Protein AF-A0A0S8C958-F1 (afdb_monomer)

Foldseek 3Di:
DVVLVVLVCVQCVVVVVLLVQLLVQQQCLQPDLVCLPPDLVVSLVSSVVSCVVVVRPFDHSVQWDWDDDPSTIKIWGWGWDWGARDDPDIDIDIHIRIHDPD

pLDDT: mean 85.58, std 5.92, range [51.31, 92.19]

Sequence (102 aa):
MVIIALLLGFKLFPAYYEYYSIKRTFNVIAKDETLRGLTKRDVESSFVRRATMENIQALGPYDLAINKVGDQWVIEAQYSVQVPLFGNLSACMDFAPRSDNN

Nearest PDB structures (foldseek):
  4m5t-assembly3_E  TM=4.362E-01  e=4.104E-01  Homo sapiens
  3l1f-assembly1_A-2  TM=4.654E-01  e=5.219E-01  Bos taurus
  3l1e-assembly1_A-2  TM=4.847E-01  e=6.636E-01  Bos taurus
  3k80-assembly1_C  TM=4.611E-01  e=5.116E+00  Trypanosoma brucei
  1lws-assembly1_A  TM=3.414E-01  e=4.537E+00  Saccharomyces cerevisiae

Mean predicted aligned error: 5.53 Å

Radius of gyration: 15.98 Å; Cα contacts (8 Å, |Δi|>4): 126; chains: 1; bounding box: 37×25×46 Å

Solvent-accessible surface area (backbone atoms only — not comparable to full-atom values): 6026 Å² total; per-residue (Å²): 110,69,68,60,53,48,55,51,49,64,67,48,44,61,62,57,51,48,50,52,52,50,29,52,50,31,36,52,57,33,67,36,71,87,52,54,85,56,52,72,67,54,55,40,50,53,47,52,58,50,31,63,76,70,67,53,77,87,64,60,72,84,51,52,51,75,47,75,59,90,73,34,50,38,37,33,37,70,47,73,50,76,45,79,72,59,93,95,42,64,49,76,46,81,45,69,47,53,32,74,96,125

Structure (mmCIF, N/CA/C/O backbone):
data_AF-A0A0S8C958-F1
#
_entry.id   AF-A0A0S8C958-F1
#
loop_
_atom_site.group_PDB
_atom_site.id
_atom_site.type_symbol
_atom_site.label_atom_id
_atom_site.label_alt_id
_atom_site.label_comp_id
_atom_site.label_asym_id
_atom_site.label_entity_id
_atom_site.label_seq_id
_atom_site.pdbx_PDB_ins_code
_atom_site.Cartn_x
_atom_site.Cartn_y
_atom_site.Cartn_z
_atom_site.occupancy
_atom_site.B_iso_or_equiv
_atom_site.auth_seq_id
_atom_site.auth_comp_id
_atom_site.auth_asym_id
_atom_site.auth_atom_id
_atom_site.pdbx_PDB_model_num
ATOM 1 N N . MET A 1 1 ? 16.329 -16.169 -25.014 1.00 70.44 1 MET A N 1
ATOM 2 C CA . MET A 1 1 ? 15.024 -16.237 -24.316 1.00 70.44 1 MET A CA 1
ATOM 3 C C . MET A 1 1 ? 15.151 -16.106 -22.799 1.00 70.44 1 MET A C 1
ATOM 5 O O . MET A 1 1 ? 14.510 -15.226 -22.248 1.00 70.44 1 MET A O 1
ATOM 9 N N . VAL A 1 2 ? 16.016 -16.878 -22.125 1.00 85.12 2 VAL A N 1
ATOM 10 C CA . VAL A 1 2 ? 16.154 -16.846 -20.647 1.00 85.12 2 VAL A CA 1
ATOM 11 C C . VAL A 1 2 ? 16.545 -15.466 -20.087 1.00 85.12 2 VAL A C 1
ATOM 13 O O . VAL A 1 2 ? 15.945 -15.012 -19.123 1.00 85.12 2 VAL A O 1
ATOM 16 N N . ILE A 1 3 ? 17.484 -14.750 -20.719 1.00 83.31 3 ILE A N 1
ATOM 17 C CA . ILE A 1 3 ? 17.938 -13.424 -20.246 1.00 83.31 3 ILE A CA 1
ATOM 18 C C . ILE A 1 3 ? 16.804 -12.386 -20.277 1.00 83.31 3 ILE A C 1
ATOM 20 O O . ILE A 1 3 ? 16.643 -11.622 -19.333 1.00 83.31 3 ILE A O 1
ATOM 24 N N . ILE A 1 4 ? 15.981 -12.388 -21.330 1.00 82.44 4 ILE A N 1
ATOM 25 C CA . ILE A 1 4 ? 14.836 -11.472 -21.451 1.00 82.44 4 ILE A CA 1
ATOM 26 C C . ILE A 1 4 ? 13.798 -11.784 -20.367 1.00 82.44 4 ILE A C 1
ATOM 28 O O . ILE A 1 4 ? 13.310 -10.867 -19.714 1.00 82.44 4 ILE A O 1
ATOM 32 N N . ALA A 1 5 ? 13.513 -13.067 -20.124 1.00 81.75 5 ALA A N 1
ATOM 33 C CA . ALA A 1 5 ? 12.604 -13.481 -19.056 1.00 81.75 5 ALA A CA 1
ATOM 34 C C . ALA A 1 5 ? 13.109 -13.054 -17.665 1.00 81.75 5 ALA A C 1
ATOM 36 O O . ALA A 1 5 ? 12.326 -12.552 -16.863 1.00 81.75 5 ALA A O 1
ATOM 37 N N . LEU A 1 6 ? 14.416 -13.177 -17.399 1.00 85.69 6 LEU A N 1
ATOM 38 C CA . LEU A 1 6 ? 15.026 -12.719 -16.147 1.00 85.69 6 LEU A CA 1
ATOM 39 C C . LEU A 1 6 ? 14.928 -11.198 -15.981 1.00 85.69 6 LEU A C 1
ATOM 41 O O . LEU A 1 6 ? 14.532 -10.729 -14.920 1.00 85.69 6 LEU A O 1
ATOM 45 N N . LEU A 1 7 ? 15.234 -10.421 -17.025 1.00 83.56 7 LEU A N 1
ATOM 46 C CA . LEU A 1 7 ? 15.146 -8.956 -16.985 1.00 83.56 7 LEU A CA 1
ATOM 47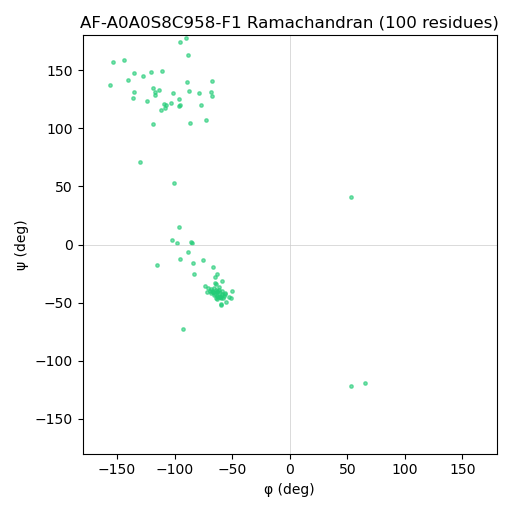 C C . LEU A 1 7 ? 13.712 -8.462 -16.753 1.00 83.56 7 LEU A C 1
ATOM 49 O O . LEU A 1 7 ? 13.503 -7.525 -15.982 1.00 83.56 7 LEU A O 1
ATOM 53 N N . LEU A 1 8 ? 12.726 -9.104 -17.384 1.00 84.50 8 LEU A N 1
ATOM 54 C CA . LEU A 1 8 ? 11.310 -8.836 -17.127 1.00 84.50 8 LEU A CA 1
ATOM 55 C C . LEU A 1 8 ? 10.941 -9.190 -15.683 1.00 84.50 8 LEU A C 1
ATOM 57 O O . LEU A 1 8 ? 10.350 -8.366 -14.992 1.00 84.50 8 LEU A O 1
ATOM 61 N N . GLY A 1 9 ? 11.348 -10.368 -15.203 1.00 84.94 9 GLY A N 1
ATOM 62 C CA . GLY A 1 9 ? 11.124 -10.796 -13.823 1.00 84.94 9 GLY A CA 1
ATOM 63 C C . GLY A 1 9 ? 11.670 -9.793 -12.805 1.00 84.94 9 GLY A C 1
ATOM 64 O O . GLY A 1 9 ? 10.931 -9.352 -11.931 1.00 84.94 9 GLY A O 1
ATOM 65 N N . PHE A 1 10 ? 12.920 -9.351 -12.962 1.00 87.69 10 PHE A N 1
ATOM 66 C CA . PHE A 1 10 ? 13.531 -8.358 -12.073 1.00 87.69 10 PHE A CA 1
ATOM 67 C C . PHE A 1 10 ? 12.856 -6.984 -12.131 1.00 87.69 10 PHE A C 1
ATOM 69 O O . PHE A 1 10 ? 12.802 -6.306 -11.110 1.00 87.69 10 PHE A O 1
ATOM 76 N N . LYS A 1 11 ? 12.325 -6.564 -13.287 1.00 85.50 11 LYS A N 1
ATOM 77 C CA . LYS A 1 11 ? 11.589 -5.294 -13.401 1.00 85.50 11 LYS A CA 1
ATOM 78 C C . LYS A 1 11 ? 10.202 -5.339 -12.771 1.00 85.50 11 LYS A C 1
ATOM 80 O O . LYS A 1 11 ? 9.758 -4.333 -12.231 1.00 85.50 11 LYS A O 1
ATOM 85 N N . LEU A 1 12 ? 9.513 -6.472 -12.862 1.00 86.25 12 LEU A N 1
ATOM 86 C CA . LEU A 1 12 ? 8.169 -6.630 -12.302 1.00 86.25 12 LEU A CA 1
ATOM 87 C C . LEU A 1 12 ? 8.211 -6.975 -10.807 1.00 86.25 12 LEU A C 1
ATOM 89 O O . LEU A 1 12 ? 7.275 -6.654 -10.080 1.00 86.25 12 LEU A O 1
ATOM 93 N N . PHE A 1 13 ? 9.302 -7.588 -10.335 1.00 88.12 13 PHE A N 1
ATOM 94 C CA . PHE A 1 13 ? 9.472 -8.020 -8.948 1.00 88.12 13 PHE A CA 1
ATOM 95 C C . PHE A 1 13 ? 9.181 -6.929 -7.899 1.00 88.12 13 PHE A C 1
ATOM 97 O O . PHE A 1 13 ? 8.426 -7.228 -6.975 1.00 88.12 13 PHE A O 1
ATOM 104 N N . PRO A 1 14 ? 9.677 -5.678 -8.024 1.00 86.62 14 PRO A N 1
ATOM 105 C CA . PRO A 1 14 ? 9.373 -4.618 -7.063 1.00 86.62 14 PRO A CA 1
ATOM 106 C C . PRO A 1 14 ? 7.871 -4.368 -6.895 1.00 86.62 14 PRO A C 1
ATOM 108 O O . PRO A 1 14 ? 7.403 -4.252 -5.768 1.00 86.62 14 PRO A O 1
ATOM 111 N N . ALA A 1 15 ? 7.103 -4.372 -7.990 1.00 86.75 15 ALA A N 1
ATOM 112 C CA . ALA A 1 15 ? 5.659 -4.138 -7.945 1.00 86.75 15 ALA A CA 1
ATOM 113 C C . ALA A 1 15 ? 4.908 -5.275 -7.229 1.00 86.75 15 ALA A C 1
ATOM 115 O O . ALA A 1 15 ? 4.009 -5.029 -6.427 1.00 86.75 15 ALA A O 1
ATOM 116 N N . TYR A 1 16 ? 5.310 -6.529 -7.465 1.00 87.50 16 TYR A N 1
ATOM 117 C CA . TYR A 1 16 ? 4.752 -7.680 -6.747 1.00 87.50 16 TYR A CA 1
ATOM 118 C C . TYR A 1 16 ? 5.142 -7.696 -5.266 1.00 87.50 16 TYR A C 1
ATOM 120 O O . TYR A 1 16 ? 4.331 -8.063 -4.414 1.00 87.50 16 TYR A O 1
ATOM 128 N N . TYR A 1 17 ? 6.377 -7.303 -4.951 1.00 89.69 17 TYR A N 1
ATOM 129 C CA . TYR A 1 17 ? 6.843 -7.193 -3.573 1.00 89.69 17 TYR A CA 1
ATOM 130 C C . TYR A 1 17 ? 6.048 -6.131 -2.802 1.00 89.69 17 TYR A C 1
ATOM 132 O O . TYR A 1 17 ? 5.582 -6.387 -1.691 1.00 89.69 17 TYR A O 1
ATOM 140 N N . GLU A 1 18 ? 5.824 -4.971 -3.419 1.00 87.81 18 GLU A N 1
ATOM 141 C CA . GLU A 1 18 ? 5.023 -3.893 -2.845 1.00 87.81 18 GLU A CA 1
ATOM 142 C C . GLU A 1 18 ? 3.570 -4.329 -2.601 1.00 87.81 18 GLU A C 1
ATOM 144 O O . GLU A 1 18 ? 3.061 -4.141 -1.497 1.00 87.81 18 GLU A O 1
ATOM 149 N N . TYR A 1 19 ? 2.932 -5.019 -3.559 1.00 89.69 19 TYR A N 1
ATOM 150 C CA . TYR A 1 19 ? 1.599 -5.615 -3.369 1.00 89.69 19 TYR A CA 1
ATOM 151 C C . TYR A 1 19 ? 1.532 -6.512 -2.124 1.00 89.69 19 TYR A C 1
ATOM 153 O O . TYR A 1 19 ? 0.587 -6.430 -1.332 1.00 89.69 19 TYR A O 1
ATOM 161 N N . TYR A 1 20 ? 2.542 -7.363 -1.924 1.00 88.88 20 TYR A N 1
ATOM 162 C CA . TYR A 1 20 ? 2.587 -8.256 -0.770 1.00 88.88 20 TYR A CA 1
ATOM 163 C C . TYR A 1 20 ? 2.754 -7.487 0.547 1.00 88.88 20 TYR A C 1
ATOM 165 O O . TYR A 1 20 ? 2.081 -7.803 1.534 1.00 88.88 20 TYR A O 1
ATOM 173 N N . SER A 1 21 ? 3.599 -6.452 0.563 1.00 89.19 21 SER A N 1
ATOM 174 C CA . SER A 1 21 ? 3.758 -5.583 1.734 1.00 89.19 21 SER A CA 1
ATOM 175 C C . SER A 1 21 ? 2.464 -4.824 2.067 1.00 89.19 21 SER A C 1
ATOM 177 O O . SER A 1 21 ? 2.046 -4.793 3.230 1.00 89.19 21 SER A O 1
ATOM 179 N N . ILE A 1 22 ? 1.747 -4.316 1.056 1.00 89.75 22 ILE A N 1
ATOM 180 C CA . ILE A 1 22 ? 0.429 -3.687 1.234 1.00 89.75 22 ILE A CA 1
ATOM 181 C C . ILE A 1 22 ? -0.560 -4.682 1.841 1.00 89.75 22 ILE A C 1
ATOM 183 O O . ILE A 1 22 ? -1.174 -4.389 2.870 1.00 89.75 22 ILE A O 1
ATOM 187 N N . LYS A 1 23 ? -0.689 -5.881 1.255 1.00 91.12 23 LYS A N 1
ATOM 188 C CA . LYS A 1 23 ? -1.616 -6.905 1.758 1.00 91.12 23 LYS A CA 1
ATOM 189 C C . LYS A 1 23 ? -1.296 -7.281 3.208 1.00 91.12 23 LYS A C 1
ATOM 191 O O . LYS A 1 23 ? -2.198 -7.378 4.042 1.00 91.12 23 LYS A O 1
ATOM 196 N N . ARG A 1 24 ? -0.013 -7.449 3.537 1.00 90.12 24 ARG A N 1
ATOM 197 C CA . ARG A 1 24 ? 0.433 -7.707 4.911 1.00 90.12 24 ARG A CA 1
ATOM 198 C C . ARG A 1 24 ? 0.036 -6.565 5.843 1.00 90.12 24 ARG A C 1
ATOM 200 O O . ARG A 1 24 ? -0.502 -6.824 6.914 1.00 90.12 24 ARG A O 1
ATOM 207 N N . THR A 1 25 ? 0.263 -5.323 5.433 1.00 88.81 25 THR A N 1
ATOM 208 C CA . THR A 1 25 ? -0.087 -4.133 6.215 1.00 88.81 25 THR A CA 1
ATOM 209 C C . THR A 1 25 ? -1.590 -4.069 6.483 1.00 88.81 25 THR A C 1
ATOM 211 O O . THR A 1 25 ? -1.987 -3.886 7.633 1.00 88.81 25 THR A O 1
ATOM 214 N N . PHE A 1 26 ? -2.427 -4.311 5.470 1.00 91.00 26 PHE A N 1
ATOM 215 C CA . PHE A 1 26 ? -3.883 -4.382 5.620 1.00 91.00 26 PHE A CA 1
ATOM 216 C C . PHE A 1 26 ? -4.302 -5.447 6.632 1.00 91.00 26 PHE A C 1
ATOM 218 O O . PHE A 1 26 ? -5.101 -5.162 7.519 1.00 91.00 26 PHE A O 1
ATOM 225 N N . ASN A 1 27 ? -3.716 -6.643 6.556 1.00 90.81 27 ASN A N 1
ATOM 226 C CA . ASN A 1 27 ? -3.990 -7.721 7.505 1.00 90.81 27 ASN A CA 1
ATOM 227 C C . ASN A 1 27 ? -3.609 -7.345 8.943 1.00 90.81 27 ASN A C 1
ATOM 229 O O . ASN A 1 27 ? -4.342 -7.673 9.873 1.00 90.81 27 ASN A O 1
ATOM 233 N N . VAL A 1 28 ? -2.487 -6.647 9.149 1.00 89.50 28 VAL A N 1
ATOM 234 C CA . VAL A 1 28 ? -2.103 -6.214 10.500 1.00 89.50 28 VAL A CA 1
ATOM 235 C C . VAL A 1 28 ? -3.066 -5.154 11.029 1.00 89.50 28 VAL A C 1
ATOM 237 O O . VAL A 1 28 ? -3.451 -5.237 12.187 1.00 89.50 28 VAL A O 1
ATOM 240 N N . ILE A 1 29 ? -3.482 -4.190 10.203 1.00 87.75 29 ILE A N 1
ATOM 241 C CA . ILE A 1 29 ? -4.434 -3.147 10.615 1.00 87.75 29 ILE A CA 1
ATOM 242 C C . ILE A 1 29 ? -5.819 -3.749 10.901 1.00 87.75 29 ILE A C 1
ATOM 244 O O . ILE A 1 29 ? -6.444 -3.388 11.892 1.00 87.75 29 ILE A O 1
ATOM 248 N N . ALA A 1 30 ? -6.279 -4.702 10.087 1.00 87.75 30 ALA A N 1
ATOM 249 C CA . ALA A 1 30 ? -7.549 -5.400 10.292 1.00 87.75 30 ALA A CA 1
ATOM 250 C C . ALA A 1 30 ? -7.594 -6.176 11.622 1.00 87.75 30 ALA A C 1
ATOM 252 O O . ALA A 1 30 ? -8.628 -6.218 12.288 1.00 87.75 30 ALA A O 1
ATOM 253 N N . LYS A 1 31 ? -6.456 -6.759 12.026 1.00 87.88 31 LYS A N 1
ATOM 254 C CA . LYS A 1 31 ? -6.307 -7.527 13.274 1.00 87.88 31 LYS A CA 1
ATOM 255 C C . LYS A 1 31 ? -5.928 -6.671 14.487 1.00 87.88 31 LYS A C 1
ATOM 257 O O . LYS A 1 31 ? -5.892 -7.195 15.598 1.00 87.88 31 LYS A O 1
ATOM 262 N N . ASP A 1 32 ? -5.652 -5.384 14.297 1.00 85.69 32 ASP A N 1
ATOM 263 C CA . ASP A 1 32 ? -5.236 -4.478 15.365 1.00 85.69 32 ASP A CA 1
ATOM 264 C C . ASP A 1 32 ? -6.420 -4.141 16.284 1.00 85.69 32 ASP A C 1
ATOM 266 O O . ASP A 1 32 ? -7.335 -3.395 15.926 1.00 85.69 32 ASP A O 1
ATOM 270 N N . GLU A 1 33 ? -6.407 -4.703 17.494 1.00 83.75 33 GLU A N 1
ATOM 271 C CA . GLU A 1 33 ? -7.489 -4.526 18.468 1.00 83.75 33 GLU A CA 1
ATOM 272 C C . GLU A 1 33 ? -7.621 -3.072 18.931 1.00 83.75 33 GLU A C 1
ATOM 274 O O . GLU A 1 33 ? -8.723 -2.617 19.240 1.00 83.75 33 GLU A O 1
ATOM 279 N N . THR A 1 34 ? -6.517 -2.316 18.907 1.00 84.88 34 THR A N 1
ATOM 280 C CA . THR A 1 34 ? -6.496 -0.906 19.318 1.00 84.88 34 THR A CA 1
ATOM 281 C C . THR A 1 34 ? -7.305 -0.013 18.379 1.00 84.88 34 THR A C 1
ATOM 283 O O . THR A 1 34 ? -7.731 1.071 18.773 1.00 84.88 34 THR A O 1
ATOM 286 N N . LEU A 1 35 ? -7.567 -0.483 17.154 1.00 82.19 35 LEU A N 1
ATOM 287 C CA . LEU A 1 35 ? -8.291 0.259 16.128 1.00 82.19 35 LEU A CA 1
ATOM 288 C C . LEU A 1 35 ? -9.789 -0.076 16.085 1.00 82.19 35 LEU A C 1
ATOM 290 O O . LEU A 1 35 ? -10.542 0.663 15.451 1.00 82.19 35 LEU A O 1
ATOM 294 N N . ARG A 1 36 ? -10.267 -1.142 16.749 1.00 80.94 36 ARG A N 1
ATOM 295 C CA . ARG A 1 36 ? -11.665 -1.626 16.631 1.00 80.94 36 ARG A CA 1
ATOM 296 C C . ARG A 1 36 ? -12.718 -0.578 17.020 1.00 80.94 36 ARG A C 1
ATOM 298 O O . ARG A 1 36 ? -13.796 -0.530 16.426 1.00 80.94 36 ARG A O 1
ATOM 305 N N . GLY A 1 37 ? -12.390 0.308 17.959 1.00 76.56 37 GLY A N 1
ATOM 306 C CA . GLY A 1 37 ? -13.256 1.401 18.420 1.00 76.56 37 GLY A CA 1
ATOM 307 C C . GLY A 1 37 ? -12.979 2.771 17.795 1.00 76.56 37 GLY A C 1
ATOM 308 O O . GLY A 1 37 ? -13.628 3.742 18.176 1.00 76.56 37 GLY A O 1
ATOM 309 N N . LEU A 1 38 ? -12.010 2.873 16.883 1.00 84.00 38 LEU A N 1
ATOM 310 C CA . LEU A 1 38 ? -11.581 4.152 16.322 1.00 84.00 38 LEU A CA 1
ATOM 311 C C . LEU A 1 38 ? -12.367 4.533 15.064 1.00 84.00 38 LEU A C 1
ATOM 313 O O . LEU A 1 38 ? -13.259 3.815 14.615 1.00 84.00 38 LEU A O 1
ATOM 317 N N . THR A 1 39 ? -12.075 5.702 14.504 1.00 86.31 39 THR A N 1
ATOM 318 C CA . THR A 1 39 ? -12.723 6.185 13.283 1.00 86.31 39 THR A CA 1
ATOM 319 C C . THR A 1 39 ? -11.990 5.703 12.033 1.00 86.31 39 THR A C 1
ATOM 321 O O . THR A 1 39 ? -10.813 5.341 12.075 1.00 86.31 39 THR A O 1
ATOM 324 N N . LYS A 1 40 ? -12.655 5.780 10.871 1.00 86.12 40 LYS A N 1
ATOM 325 C CA . LYS A 1 40 ? -12.024 5.524 9.563 1.00 86.12 40 LYS A CA 1
ATOM 326 C C . LYS A 1 40 ? -10.719 6.316 9.391 1.00 86.12 40 LYS A C 1
ATOM 328 O O . LYS A 1 40 ? -9.732 5.781 8.903 1.00 86.12 40 LYS A O 1
ATOM 333 N N . ARG A 1 41 ? -10.698 7.574 9.845 1.00 87.12 41 ARG A N 1
ATOM 334 C CA . ARG A 1 41 ? -9.537 8.468 9.743 1.00 87.12 41 ARG A CA 1
ATOM 335 C C . ARG A 1 41 ? -8.341 7.965 10.556 1.00 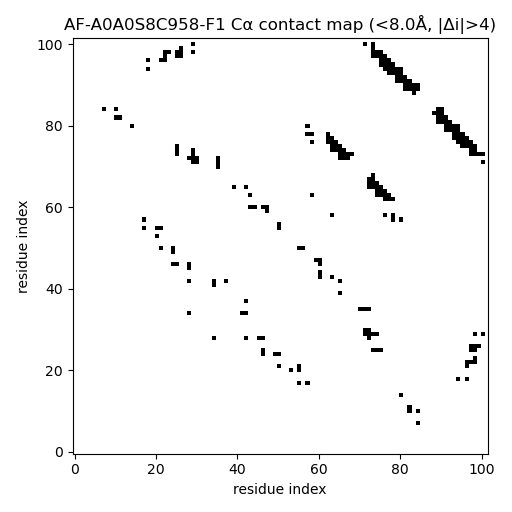87.12 41 ARG A C 1
ATOM 337 O O . ARG A 1 41 ? -7.199 8.128 10.135 1.00 87.12 41 ARG A O 1
ATOM 344 N N . ASP A 1 42 ? -8.593 7.325 11.693 1.00 87.25 42 ASP A N 1
ATOM 345 C CA . ASP A 1 42 ? -7.538 6.731 12.513 1.00 87.25 42 ASP A CA 1
ATOM 346 C C . ASP A 1 42 ? -6.923 5.515 11.808 1.00 87.25 42 ASP A C 1
ATOM 348 O O . ASP A 1 42 ? -5.699 5.378 11.774 1.00 87.25 42 ASP A O 1
ATOM 352 N N . VAL A 1 43 ? -7.755 4.694 11.156 1.00 87.00 43 VAL A N 1
ATOM 353 C CA . VAL A 1 43 ? -7.317 3.566 10.316 1.00 87.00 43 VAL A CA 1
ATOM 354 C C . VAL A 1 43 ? -6.492 4.054 9.120 1.00 87.00 43 VAL A C 1
ATOM 356 O O . VAL A 1 43 ? -5.403 3.530 8.883 1.00 87.00 43 VAL A O 1
ATOM 359 N N . GLU A 1 44 ? -6.943 5.102 8.422 1.00 88.44 44 GLU A N 1
ATOM 360 C CA . GLU A 1 44 ? -6.184 5.758 7.344 1.00 88.44 44 GLU A CA 1
ATOM 361 C C . GLU A 1 44 ? -4.823 6.256 7.855 1.00 88.44 44 GLU A C 1
ATOM 363 O O . GLU A 1 44 ? -3.790 6.014 7.233 1.00 88.44 44 GLU A O 1
ATOM 368 N N . SER A 1 45 ? -4.789 6.892 9.030 1.00 89.25 45 SER A N 1
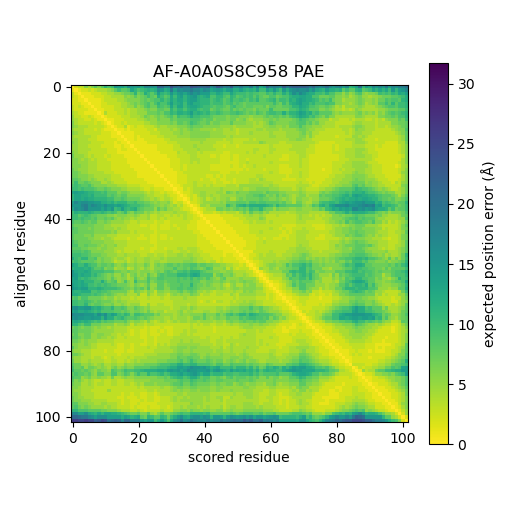ATOM 369 C CA . SER A 1 45 ? -3.541 7.385 9.621 1.00 89.25 45 SER A CA 1
ATOM 370 C C . SER A 1 45 ? -2.578 6.254 10.005 1.00 89.25 45 SER A C 1
ATOM 372 O O . SER A 1 45 ? -1.365 6.380 9.816 1.00 89.25 45 SER A O 1
ATOM 374 N N . SER A 1 46 ? -3.111 5.133 10.505 1.00 87.31 46 SER A N 1
ATOM 375 C CA . SER A 1 46 ? -2.340 3.932 10.835 1.00 87.31 46 SER A CA 1
ATOM 376 C C . SER A 1 46 ? -1.736 3.320 9.574 1.00 87.31 46 SER A C 1
ATOM 378 O O . SER A 1 46 ? -0.548 2.984 9.564 1.00 87.31 46 SER A O 1
ATOM 380 N N . PHE A 1 47 ? -2.508 3.263 8.482 1.00 88.75 47 PHE A N 1
ATOM 381 C CA . PHE A 1 47 ? -1.993 2.860 7.179 1.00 88.75 47 PHE A CA 1
ATOM 382 C C . PHE A 1 47 ? -0.873 3.780 6.703 1.00 88.75 47 PHE A C 1
ATOM 384 O O . PHE A 1 47 ? 0.201 3.274 6.414 1.00 88.75 47 PHE A O 1
ATOM 391 N N . VAL A 1 48 ? -1.059 5.104 6.685 1.00 88.00 48 VAL A N 1
ATOM 392 C CA . VAL A 1 48 ? -0.036 6.049 6.192 1.00 88.00 48 VAL A CA 1
ATOM 393 C C . VAL A 1 48 ? 1.290 5.893 6.942 1.00 88.00 48 VAL A C 1
ATOM 395 O O . VAL A 1 48 ? 2.359 5.859 6.327 1.00 88.00 48 VAL A O 1
ATOM 398 N N . ARG A 1 49 ? 1.240 5.736 8.271 1.00 88.25 49 ARG A N 1
ATOM 399 C CA . ARG A 1 49 ? 2.438 5.496 9.093 1.00 88.25 49 ARG A CA 1
ATOM 400 C C . ARG A 1 49 ? 3.158 4.209 8.689 1.00 88.25 49 ARG A C 1
ATOM 402 O O . ARG A 1 49 ? 4.377 4.210 8.551 1.00 88.25 49 ARG A O 1
ATOM 409 N N . ARG A 1 50 ? 2.412 3.120 8.486 1.00 87.06 50 ARG A N 1
ATOM 410 C CA . ARG A 1 50 ? 2.961 1.810 8.097 1.00 87.06 50 ARG A CA 1
ATOM 411 C C . ARG A 1 50 ? 3.454 1.805 6.648 1.00 87.06 50 ARG A C 1
ATOM 413 O O . ARG A 1 50 ? 4.548 1.321 6.394 1.00 87.06 50 ARG A O 1
ATOM 420 N N . ALA A 1 51 ? 2.716 2.434 5.741 1.00 85.81 51 ALA A N 1
ATOM 421 C CA . ALA A 1 51 ? 3.082 2.627 4.343 1.00 85.81 51 ALA A CA 1
ATOM 422 C C . ALA A 1 51 ? 4.405 3.387 4.195 1.00 85.81 51 ALA A C 1
ATOM 424 O O . ALA A 1 51 ? 5.249 2.996 3.397 1.00 85.81 51 ALA A O 1
ATOM 425 N N . THR A 1 52 ? 4.634 4.403 5.033 1.00 84.62 52 THR A N 1
ATOM 426 C CA . THR A 1 52 ? 5.907 5.141 5.057 1.00 84.62 52 THR A CA 1
ATOM 427 C C . THR A 1 52 ? 7.077 4.246 5.485 1.00 84.62 52 THR A C 1
ATOM 429 O O . THR A 1 52 ? 8.159 4.342 4.915 1.00 84.62 52 THR A O 1
ATOM 432 N N . MET A 1 53 ? 6.873 3.356 6.465 1.00 83.88 53 MET A N 1
ATOM 433 C CA . MET A 1 53 ? 7.912 2.421 6.929 1.00 83.88 53 MET A CA 1
ATOM 434 C C . MET A 1 53 ? 8.220 1.326 5.900 1.00 83.88 53 MET A C 1
ATOM 436 O O . MET A 1 53 ? 9.376 0.953 5.729 1.00 83.88 53 MET A O 1
ATOM 440 N N . GLU A 1 54 ? 7.195 0.837 5.206 1.00 81.81 54 GLU A N 1
ATOM 441 C CA . GLU A 1 54 ? 7.305 -0.197 4.171 1.00 81.81 54 GLU A CA 1
ATOM 442 C C . GLU A 1 54 ? 7.668 0.371 2.783 1.00 81.81 54 GLU A C 1
ATOM 444 O O . GLU A 1 54 ? 7.800 -0.387 1.824 1.00 81.81 54 GLU A O 1
ATOM 449 N N . ASN A 1 55 ? 7.856 1.694 2.676 1.00 79.31 55 ASN A N 1
ATOM 450 C CA . ASN A 1 55 ? 8.142 2.421 1.434 1.00 79.31 55 ASN A CA 1
ATOM 451 C C . ASN A 1 55 ? 7.119 2.136 0.316 1.00 79.31 55 ASN A C 1
ATOM 453 O O . ASN A 1 55 ? 7.474 1.970 -0.850 1.00 79.31 55 ASN A O 1
ATOM 457 N N . ILE A 1 56 ? 5.843 2.068 0.696 1.00 79.81 56 ILE A N 1
ATOM 458 C CA . ILE A 1 56 ? 4.720 1.923 -0.229 1.00 79.81 56 ILE A CA 1
ATOM 459 C C . ILE A 1 56 ? 4.465 3.286 -0.879 1.00 79.81 56 ILE A C 1
ATOM 461 O O . ILE A 1 56 ? 4.165 4.262 -0.192 1.00 79.81 56 ILE A O 1
ATOM 465 N N . GLN A 1 57 ? 4.580 3.346 -2.202 1.00 77.81 57 GLN A N 1
ATOM 466 C CA . GLN A 1 57 ? 4.376 4.548 -3.018 1.00 77.81 57 GLN A CA 1
ATOM 467 C C . GLN A 1 57 ? 3.171 4.409 -3.953 1.00 77.81 57 GLN A C 1
ATOM 469 O O . GLN A 1 57 ? 2.658 5.414 -4.441 1.00 77.81 57 GLN A O 1
ATOM 474 N N . ALA A 1 58 ? 2.702 3.182 -4.192 1.00 77.38 58 ALA A N 1
ATOM 475 C CA . ALA A 1 58 ? 1.622 2.903 -5.130 1.00 77.38 58 ALA A CA 1
ATOM 476 C C . ALA A 1 58 ? 0.218 3.278 -4.620 1.00 77.38 58 ALA A C 1
ATOM 478 O O . ALA A 1 58 ? -0.722 3.306 -5.412 1.00 77.38 58 ALA A O 1
ATOM 479 N N . LEU A 1 59 ? 0.061 3.548 -3.319 1.00 80.25 59 LEU A N 1
ATOM 480 C CA . LEU A 1 59 ? -1.225 3.859 -2.691 1.00 80.25 59 LEU A CA 1
ATOM 481 C C . LEU A 1 59 ? -1.120 5.050 -1.741 1.00 80.25 59 LEU A C 1
ATOM 483 O O . LEU A 1 59 ? -0.269 5.078 -0.850 1.00 80.25 59 LEU A O 1
ATOM 487 N N . GLY A 1 60 ? -2.043 5.998 -1.887 1.00 77.31 60 GLY A N 1
ATOM 488 C CA . GLY A 1 60 ? -2.279 7.068 -0.929 1.00 77.31 60 GLY A CA 1
ATOM 489 C C . GLY A 1 60 ? -3.404 6.742 0.064 1.00 77.31 60 GLY A C 1
ATOM 490 O O . GLY A 1 60 ? -4.108 5.741 -0.069 1.00 77.31 60 GLY A O 1
ATOM 491 N N . PRO A 1 61 ? -3.631 7.613 1.066 1.00 72.00 61 PRO A N 1
ATOM 492 C CA . PRO A 1 61 ? -4.718 7.441 2.035 1.00 72.00 61 PRO A CA 1
ATOM 493 C C . PRO A 1 61 ? -6.119 7.498 1.406 1.00 72.00 61 PRO A C 1
ATOM 495 O O . PRO A 1 61 ? -7.059 6.938 1.963 1.00 72.00 61 PRO A O 1
ATOM 498 N N . TYR A 1 62 ? -6.266 8.169 0.261 1.00 78.50 62 TYR A N 1
ATOM 499 C CA . TYR A 1 62 ? -7.552 8.354 -0.418 1.00 78.50 62 TYR A CA 1
ATOM 500 C C . TYR A 1 62 ? -7.947 7.174 -1.312 1.00 78.50 62 TYR A C 1
ATOM 502 O O . TYR A 1 62 ? -9.119 7.048 -1.657 1.00 78.50 62 TYR A O 1
ATOM 510 N N . ASP A 1 63 ? -6.998 6.295 -1.635 1.00 83.38 63 ASP A N 1
ATOM 511 C CA . ASP A 1 63 ? -7.209 5.133 -2.507 1.00 83.38 63 ASP A CA 1
ATOM 512 C C . ASP A 1 63 ? -7.734 3.909 -1.730 1.00 83.38 63 ASP A C 1
ATOM 514 O O . ASP A 1 63 ? -7.924 2.826 -2.287 1.00 83.38 63 ASP A O 1
ATOM 518 N N . LEU A 1 64 ? -7.962 4.074 -0.421 1.00 87.50 64 LEU A N 1
ATOM 519 C CA . LEU A 1 64 ? -8.382 3.019 0.492 1.00 87.50 64 LEU A CA 1
ATOM 520 C C . LEU A 1 64 ? -9.904 3.008 0.672 1.00 87.50 64 LEU A C 1
ATOM 522 O O . LEU A 1 64 ? -10.512 3.939 1.215 1.00 87.50 64 LEU A O 1
ATOM 526 N N . ALA A 1 65 ? -10.514 1.883 0.324 1.00 88.75 65 ALA A N 1
ATOM 527 C CA . ALA A 1 65 ? -11.858 1.530 0.741 1.00 88.75 65 ALA A CA 1
ATOM 528 C C . ALA A 1 65 ? -11.784 0.830 2.106 1.00 88.75 65 ALA A C 1
ATOM 530 O O . ALA A 1 65 ? -11.379 -0.325 2.221 1.00 88.75 65 ALA A O 1
ATOM 531 N N . ILE A 1 66 ? -12.161 1.558 3.158 1.00 87.69 66 ILE A N 1
ATOM 532 C CA . ILE A 1 66 ? -12.170 1.059 4.536 1.00 87.69 66 ILE A CA 1
ATOM 533 C C . ILE A 1 66 ? -13.620 0.872 4.965 1.00 87.69 66 ILE A C 1
ATOM 535 O O . ILE A 1 66 ? -14.375 1.842 5.057 1.00 87.69 66 ILE A O 1
ATOM 539 N N . ASN A 1 67 ? -13.980 -0.372 5.257 1.00 88.25 67 ASN A N 1
ATOM 540 C CA . ASN A 1 67 ? -15.300 -0.779 5.715 1.00 88.25 67 ASN A CA 1
ATOM 541 C C . ASN A 1 67 ? -15.192 -1.439 7.091 1.00 88.25 67 ASN A C 1
ATOM 543 O O . ASN A 1 67 ? -14.199 -2.096 7.394 1.00 88.25 67 ASN A O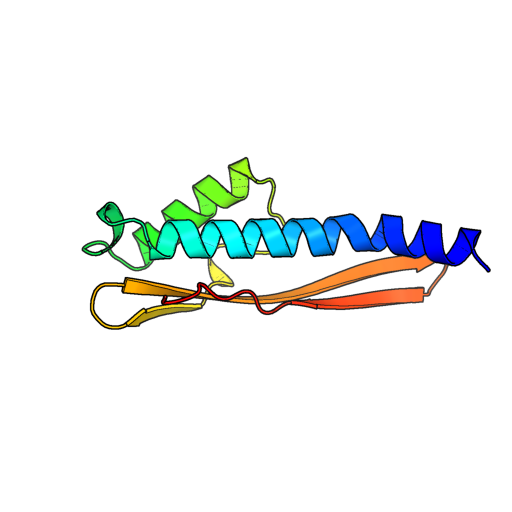 1
ATOM 547 N N . LYS A 1 68 ? -16.224 -1.302 7.924 1.00 85.31 68 LYS A N 1
ATOM 548 C CA . LYS A 1 68 ? -16.316 -2.021 9.200 1.00 85.31 68 LYS A CA 1
ATOM 549 C C . LYS A 1 68 ? -17.304 -3.174 9.052 1.00 85.31 68 LYS A C 1
ATOM 551 O O . LYS A 1 68 ? -18.461 -2.947 8.705 1.00 85.31 68 LYS A O 1
ATOM 556 N N . VAL A 1 69 ? -16.851 -4.400 9.301 1.00 84.44 69 VAL A N 1
ATOM 557 C CA . VAL A 1 69 ? -17.681 -5.611 9.251 1.00 84.44 69 VAL A CA 1
ATOM 558 C C . VAL A 1 69 ? -17.683 -6.233 10.644 1.00 84.44 69 VAL A C 1
ATOM 560 O O . VAL A 1 69 ? -16.696 -6.821 11.083 1.00 84.44 69 VAL A O 1
ATOM 563 N N . GLY A 1 70 ? -18.788 -6.058 11.372 1.00 82.62 70 GLY A N 1
ATOM 564 C CA . GLY A 1 70 ? -18.861 -6.417 12.789 1.00 82.62 70 GLY A CA 1
ATOM 565 C C . GLY A 1 70 ? -17.922 -5.545 13.626 1.00 82.62 70 GLY A C 1
ATOM 566 O O . GLY A 1 70 ? -18.064 -4.322 13.642 1.00 82.62 70 GLY A O 1
ATOM 567 N N . ASP A 1 71 ? -16.960 -6.174 14.301 1.00 79.38 71 ASP A N 1
ATOM 568 C CA . ASP A 1 71 ? -15.947 -5.490 15.119 1.00 79.38 71 ASP A CA 1
ATOM 569 C C . ASP A 1 71 ? -14.571 -5.393 14.432 1.00 79.38 71 ASP A C 1
ATOM 571 O O . ASP A 1 71 ? -13.612 -4.902 15.021 1.00 79.38 71 ASP A O 1
ATOM 575 N N . GLN A 1 72 ? -14.455 -5.847 13.177 1.00 81.56 72 GLN A N 1
ATOM 576 C CA . GLN A 1 72 ? -13.198 -5.821 12.424 1.00 81.56 72 GLN A CA 1
ATOM 577 C C . GLN A 1 72 ? -13.237 -4.824 11.266 1.00 81.56 72 GLN A C 1
ATOM 5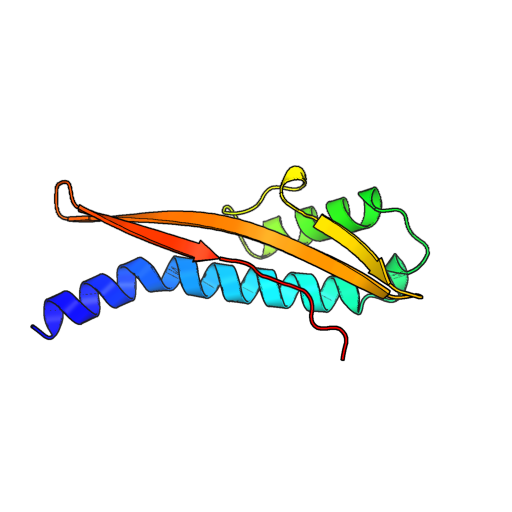79 O O . GLN A 1 72 ? -14.282 -4.565 10.657 1.00 81.56 72 GLN A O 1
ATOM 584 N N . TRP A 1 73 ? -12.067 -4.270 10.956 1.00 86.62 73 TRP A N 1
ATOM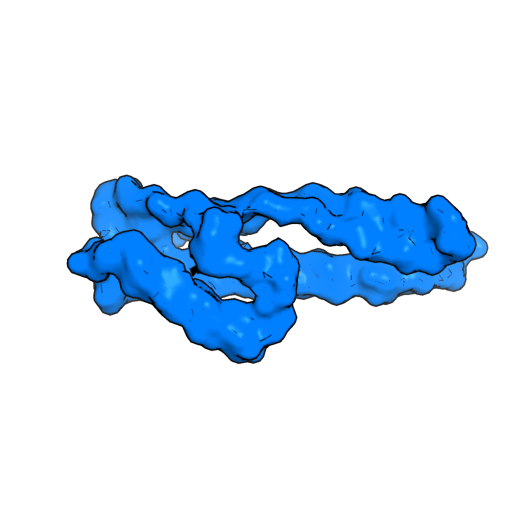 585 C CA . TRP A 1 73 ? -11.865 -3.423 9.788 1.00 86.62 73 TRP A CA 1
ATOM 586 C C . TRP A 1 73 ? -11.510 -4.273 8.579 1.00 86.62 73 TRP A C 1
ATOM 588 O O . TRP A 1 73 ? -10.623 -5.118 8.643 1.00 86.62 73 TRP A O 1
ATOM 598 N N . VAL A 1 74 ? -12.179 -4.006 7.465 1.00 89.19 74 VAL A N 1
ATOM 599 C CA . VAL A 1 74 ? -11.846 -4.548 6.155 1.00 89.19 74 VAL A CA 1
ATOM 600 C C . VAL A 1 74 ? -11.292 -3.414 5.310 1.00 89.19 74 VAL A C 1
ATOM 602 O O . VAL A 1 74 ? -11.963 -2.401 5.107 1.00 89.19 74 VAL A O 1
ATOM 605 N N . ILE A 1 75 ? -10.057 -3.580 4.847 1.00 90.69 75 ILE A N 1
ATOM 606 C CA . ILE A 1 75 ? -9.328 -2.579 4.072 1.00 90.69 75 ILE A CA 1
ATOM 607 C C . ILE A 1 75 ? -9.056 -3.152 2.694 1.00 90.69 75 ILE A C 1
ATOM 609 O O . ILE A 1 75 ? -8.541 -4.263 2.554 1.00 90.69 75 ILE A O 1
ATOM 613 N N . GLU A 1 76 ? -9.416 -2.377 1.686 1.00 91.44 76 GLU A N 1
ATOM 614 C CA . GLU A 1 76 ? -9.316 -2.725 0.280 1.00 91.44 76 GLU A CA 1
ATOM 615 C C . GLU A 1 76 ? -8.732 -1.546 -0.487 1.00 91.44 76 GLU A C 1
ATOM 617 O O . GLU A 1 76 ? -8.976 -0.390 -0.146 1.00 91.44 76 GLU A O 1
ATOM 622 N N . ALA A 1 77 ? -7.981 -1.832 -1.541 1.00 91.00 77 ALA A N 1
ATOM 623 C CA . ALA A 1 77 ? -7.534 -0.822 -2.488 1.00 91.00 77 ALA A CA 1
ATOM 624 C C . ALA A 1 77 ? -7.512 -1.411 -3.895 1.00 91.00 77 ALA A C 1
ATOM 626 O O . ALA A 1 77 ? -7.453 -2.630 -4.062 1.00 91.00 77 ALA A O 1
ATOM 627 N N . GLN A 1 78 ? -7.558 -0.545 -4.902 1.00 91.38 78 GLN A N 1
ATOM 628 C CA . GLN A 1 78 ? -7.401 -0.917 -6.304 1.00 91.38 78 GLN A CA 1
ATOM 629 C C . GLN A 1 78 ? -6.480 0.098 -6.966 1.00 91.38 78 GLN A C 1
ATOM 631 O O . GLN A 1 78 ? -6.719 1.298 -6.871 1.00 91.38 78 GLN A O 1
ATOM 636 N N . TYR A 1 79 ? -5.421 -0.381 -7.607 1.00 89.69 79 TYR A N 1
ATOM 637 C CA . TYR A 1 79 ? -4.449 0.476 -8.273 1.00 89.69 79 TYR A CA 1
ATOM 638 C C . TYR A 1 79 ? -3.761 -0.269 -9.411 1.00 89.69 79 TYR A C 1
ATOM 640 O O . TYR A 1 79 ? -3.672 -1.499 -9.409 1.00 89.69 79 TYR A O 1
ATOM 648 N N . SER A 1 80 ? -3.241 0.494 -10.365 1.00 89.19 80 SER A N 1
ATOM 649 C CA . SER A 1 80 ? -2.511 -0.032 -11.514 1.00 89.19 80 SER A CA 1
ATOM 650 C C . SER A 1 80 ? -1.074 0.469 -11.474 1.00 89.19 80 SER A C 1
ATOM 652 O O . SER A 1 80 ? -0.828 1.663 -11.311 1.00 89.19 80 SER A O 1
ATOM 654 N N . VAL A 1 81 ? -0.113 -0.435 -11.648 1.00 88.94 81 VAL A N 1
ATOM 655 C CA . VAL A 1 81 ? 1.310 -0.094 -11.746 1.00 88.94 81 VAL A CA 1
ATOM 656 C C . VAL A 1 81 ? 1.760 -0.273 -13.183 1.00 88.94 81 VAL A C 1
ATOM 658 O O . VAL A 1 81 ? 1.722 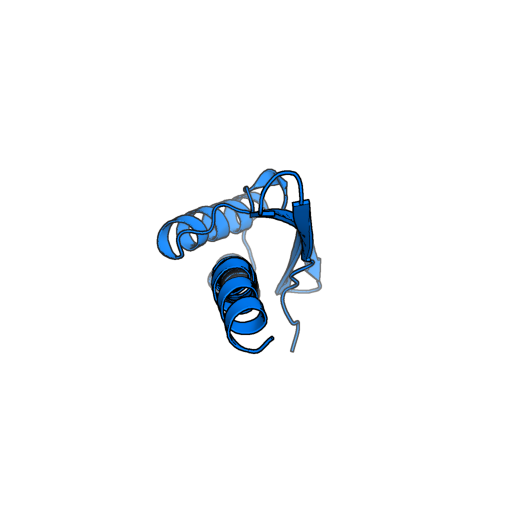-1.377 -13.732 1.00 88.94 81 VAL A O 1
ATOM 661 N N . GLN A 1 82 ? 2.231 0.817 -13.782 1.00 89.62 82 GLN A N 1
ATOM 662 C CA . GLN A 1 82 ? 2.835 0.792 -15.104 1.00 89.62 82 GLN A CA 1
ATOM 663 C C . GLN A 1 82 ? 4.360 0.707 -14.984 1.00 89.62 82 GLN A C 1
ATOM 665 O O . GLN A 1 82 ? 5.005 1.609 -14.455 1.00 89.62 82 GLN A O 1
ATOM 670 N N . VAL A 1 83 ? 4.948 -0.365 -15.515 1.00 87.81 83 VAL A N 1
ATOM 671 C CA . VAL A 1 83 ? 6.399 -0.582 -15.525 1.00 87.81 83 VAL A CA 1
ATOM 672 C C . VAL A 1 83 ? 6.918 -0.493 -16.962 1.00 87.81 83 VAL A C 1
ATOM 674 O O . VAL A 1 83 ? 6.569 -1.344 -17.787 1.00 87.81 83 VAL A O 1
ATOM 677 N N . PRO A 1 84 ? 7.770 0.493 -17.299 1.00 88.19 84 PRO A N 1
ATOM 678 C CA . PRO A 1 84 ? 8.369 0.576 -18.625 1.00 88.19 84 PRO A CA 1
ATOM 679 C C . PRO A 1 84 ? 9.329 -0.598 -18.832 1.00 88.19 84 PRO A C 1
ATOM 681 O O . PRO A 1 84 ? 10.227 -0.832 -18.017 1.00 88.19 84 PRO A O 1
ATOM 684 N N . LEU A 1 85 ? 9.174 -1.341 -19.928 1.00 84.75 85 LEU A N 1
ATOM 685 C CA . LEU A 1 85 ? 9.995 -2.511 -20.237 1.00 84.75 85 LEU A CA 1
ATOM 686 C C . LEU A 1 85 ? 11.187 -2.112 -21.111 1.00 84.75 85 LEU A C 1
ATOM 688 O O . LEU A 1 85 ? 12.313 -2.050 -20.611 1.00 84.75 85 LEU A O 1
ATOM 692 N N . PHE A 1 86 ? 10.941 -1.805 -22.385 1.00 82.69 86 PHE A N 1
ATOM 693 C CA . PHE A 1 86 ? 11.958 -1.426 -23.370 1.00 82.69 86 PHE A CA 1
ATOM 694 C C . PHE A 1 86 ? 11.344 -0.591 -24.495 1.00 82.69 86 PHE A C 1
ATOM 696 O O . PHE A 1 86 ? 10.263 -0.907 -24.993 1.00 82.69 86 PHE A O 1
ATOM 703 N N . GLY A 1 87 ? 12.051 0.468 -24.901 1.00 86.31 87 GLY A N 1
ATOM 704 C CA . GLY A 1 87 ? 11.555 1.433 -25.882 1.00 86.31 87 GLY A CA 1
ATOM 705 C C . GLY A 1 87 ? 10.190 1.986 -25.468 1.00 86.31 87 GLY A C 1
ATOM 706 O O . GLY A 1 87 ? 10.028 2.523 -24.378 1.00 86.31 87 GLY A O 1
ATOM 707 N N . ASN A 1 88 ? 9.211 1.801 -26.342 1.00 87.06 88 ASN A N 1
ATOM 708 C CA . ASN A 1 88 ? 7.824 2.240 -26.215 1.00 87.06 88 ASN A CA 1
ATOM 709 C C . ASN A 1 88 ? 6.878 1.143 -25.674 1.00 87.06 88 ASN A C 1
ATOM 711 O O . ASN A 1 88 ? 5.661 1.281 -25.779 1.00 87.06 88 ASN A O 1
ATOM 715 N N . LEU A 1 89 ? 7.416 0.060 -25.094 1.00 86.38 89 LEU A N 1
ATOM 716 C CA . LEU A 1 89 ? 6.632 -0.998 -24.452 1.00 86.38 89 LEU A CA 1
ATOM 717 C C . LEU A 1 89 ? 6.630 -0.854 -22.923 1.00 86.38 89 LEU A C 1
ATOM 719 O O . LEU A 1 89 ? 7.691 -0.802 -22.295 1.00 86.38 89 LEU A O 1
ATOM 723 N N . SER A 1 90 ? 5.438 -0.910 -22.330 1.00 89.56 90 SER A N 1
ATOM 724 C CA . SER A 1 90 ? 5.222 -0.938 -20.880 1.00 89.56 90 SER A CA 1
ATOM 725 C C . SER A 1 90 ? 4.336 -2.118 -20.493 1.00 89.56 90 SER A C 1
ATOM 727 O O . SER A 1 90 ? 3.414 -2.470 -21.225 1.00 89.56 90 SER A O 1
ATOM 729 N N . ALA A 1 91 ? 4.595 -2.707 -19.329 1.00 88.06 91 ALA A N 1
ATOM 730 C CA . ALA A 1 91 ? 3.669 -3.617 -18.669 1.00 88.06 91 ALA A CA 1
ATOM 731 C C . ALA A 1 91 ? 2.736 -2.812 -17.762 1.00 88.06 91 ALA A C 1
ATOM 733 O O . ALA A 1 91 ? 3.189 -1.890 -17.086 1.00 88.06 91 ALA A O 1
ATOM 734 N N . CYS A 1 92 ? 1.459 -3.175 -17.728 1.00 90.19 92 CYS A N 1
ATOM 735 C CA . CYS A 1 92 ? 0.509 -2.690 -16.734 1.00 90.19 92 CYS A CA 1
AT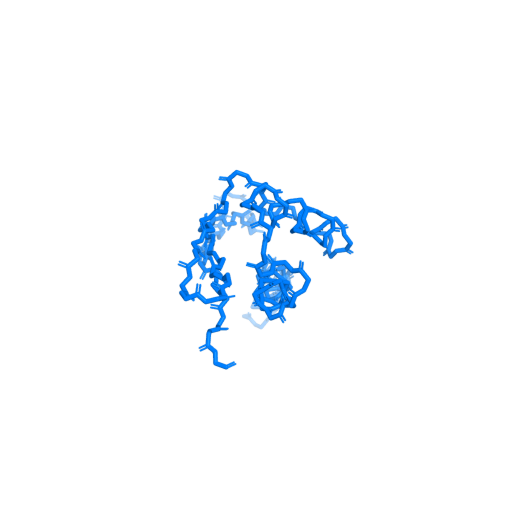OM 736 C C . CYS A 1 92 ? 0.096 -3.874 -15.863 1.00 90.19 92 CYS A C 1
ATOM 738 O O . CYS A 1 92 ? -0.179 -4.954 -16.388 1.00 90.19 92 CYS A O 1
ATOM 740 N N . MET A 1 93 ? 0.104 -3.682 -14.550 1.00 90.06 93 MET A N 1
ATOM 741 C CA . MET A 1 93 ? -0.333 -4.675 -13.576 1.00 90.06 93 MET A CA 1
ATOM 742 C C . MET A 1 93 ? -1.410 -4.052 -12.709 1.00 90.06 93 MET A C 1
ATOM 744 O O . MET A 1 93 ? -1.164 -3.027 -12.078 1.00 90.06 93 MET A O 1
ATOM 748 N N . ASP A 1 94 ? -2.574 -4.685 -12.674 1.00 91.81 94 ASP A N 1
ATOM 749 C CA . ASP A 1 94 ? -3.687 -4.258 -11.839 1.00 91.81 94 ASP A CA 1
ATOM 750 C C . ASP A 1 94 ? -3.673 -5.057 -10.539 1.00 91.81 94 ASP A C 1
ATOM 752 O O . ASP A 1 94 ? -3.658 -6.291 -10.539 1.00 91.81 94 ASP A O 1
ATOM 756 N N . PHE A 1 95 ? -3.662 -4.341 -9.422 1.00 92.19 95 PHE A N 1
ATOM 757 C CA . PHE A 1 95 ? -3.596 -4.911 -8.089 1.00 92.19 95 PHE A CA 1
ATOM 758 C C . PHE A 1 95 ? -4.840 -4.532 -7.292 1.00 92.19 95 PHE A C 1
ATOM 760 O O . PHE A 1 95 ? -5.252 -3.374 -7.254 1.00 92.19 95 PHE A O 1
ATOM 767 N N . ALA A 1 96 ? -5.411 -5.525 -6.609 1.00 91.81 96 ALA A N 1
ATOM 768 C CA . ALA A 1 96 ? -6.556 -5.352 -5.721 1.00 91.81 96 ALA A CA 1
ATOM 769 C C . ALA A 1 96 ? -6.286 -6.011 -4.354 1.00 91.81 96 ALA A C 1
ATOM 771 O O . ALA A 1 96 ? -6.800 -7.100 -4.075 1.00 91.81 96 ALA A O 1
ATOM 772 N N . PRO A 1 97 ? -5.393 -5.448 -3.515 1.00 90.75 97 PRO A N 1
ATOM 773 C CA . P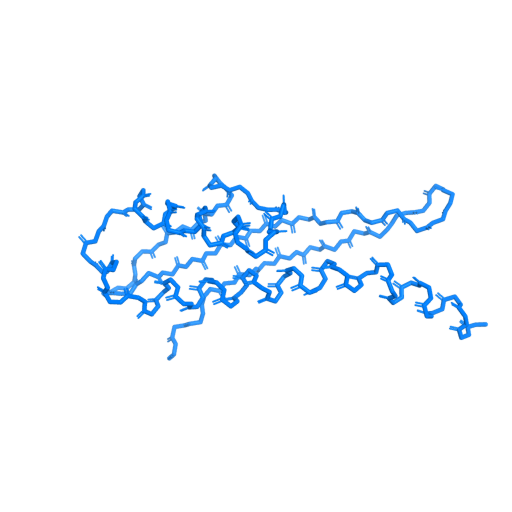RO A 1 97 ? -5.152 -5.979 -2.180 1.00 90.75 97 PRO A CA 1
ATOM 774 C C . PRO A 1 97 ? -6.383 -5.785 -1.290 1.00 90.75 97 PRO A C 1
ATOM 776 O O . PRO A 1 97 ? -7.043 -4.746 -1.308 1.00 90.75 97 PRO A O 1
ATOM 779 N N . ARG A 1 98 ? -6.655 -6.797 -0.469 1.00 91.44 98 ARG A N 1
ATOM 780 C CA . ARG A 1 98 ? -7.742 -6.822 0.508 1.00 91.44 98 ARG A CA 1
ATOM 781 C C . ARG A 1 98 ? -7.257 -7.497 1.784 1.00 91.44 98 ARG A C 1
ATOM 783 O O . ARG A 1 98 ? -6.511 -8.475 1.705 1.00 91.44 98 ARG A O 1
ATOM 790 N N . SER A 1 99 ? -7.679 -6.983 2.936 1.00 88.62 99 SER A N 1
ATOM 791 C CA . SER A 1 99 ? -7.462 -7.649 4.220 1.00 88.62 99 SER A CA 1
ATOM 792 C C . SER A 1 99 ? -8.293 -8.932 4.316 1.00 88.62 99 SER A C 1
ATOM 794 O O . SER A 1 99 ? -9.504 -8.911 4.075 1.00 88.62 99 SER A O 1
ATOM 796 N N . ASP A 1 100 ? -7.662 -10.029 4.717 1.00 85.00 100 ASP A N 1
ATOM 797 C CA . ASP A 1 100 ? -8.316 -11.314 4.949 1.00 85.00 100 ASP A CA 1
ATOM 798 C C . ASP A 1 100 ? -9.032 -11.296 6.321 1.00 85.00 100 ASP A C 1
ATOM 800 O O . ASP A 1 100 ? -8.432 -10.936 7.334 1.00 85.00 100 ASP A O 1
ATOM 804 N N . ASN A 1 101 ? -10.309 -11.696 6.361 1.00 61.28 101 ASN A N 1
ATOM 805 C CA . ASN A 1 101 ? -11.146 -11.730 7.574 1.00 61.28 101 ASN A CA 1
ATOM 806 C C . ASN A 1 101 ? -11.247 -13.155 8.159 1.00 61.28 101 ASN A C 1
ATOM 808 O O . ASN A 1 101 ? -12.349 -13.685 8.303 1.00 61.28 101 ASN A O 1
ATOM 812 N N . ASN A 1 102 ? -10.100 -13.805 8.395 1.00 51.31 102 ASN A N 1
ATOM 813 C CA . ASN A 1 102 ? -10.016 -15.152 8.982 1.00 51.31 102 ASN A CA 1
ATOM 814 C C . ASN A 1 102 ? -9.151 -15.187 10.245 1.00 51.31 102 ASN A C 1
ATOM 816 O O . ASN A 1 102 ? -8.045 -14.575 10.253 1.00 51.31 102 ASN A O 1
#

Secondary structure (DSSP, 8-state):
-HHHHHHHHHHHHHHHHHHHHHHHHHHHHHH-GGGTTS-HHHHHHHHHHHHHHTT--S--GGGEEEEEETTEEEEEE-EEEEEEEETTEEEEEEE--B----